Protein AF-A0A1V6RDK8-F1 (afdb_monomer_lite)

Secondary structure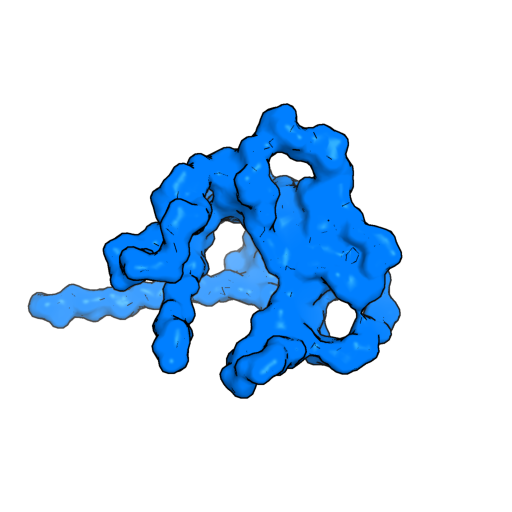 (DSSP, 8-state):
-PPP-PPEEEEETTTEEEEE--TT----TTTTT--TTT-BEEEE--SSS-EEEEE--S-GGG--STTEE-S-EEEETTEEEE-STT-EEEEEE-SSTT-EEEEEESS-SPPTT-EEE--BPPPP-------

Foldseek 3Di:
DDDDFDWDWDDDPAQWIFIAGDPPDPPDPQPNPDDSQQRTFWFFADPDLFTFTGTNNDGPVPVPPPRTGGRQWDDDPFFIHGNQAQKWWWWADDPDPPDTTITIDSHPDDDPRIDTDGGTHDDPPPPVPPD

Sequence (131 aa):
MTAMTPINFTASTGNTFVAHPSNSTSSTDDFTTLSTNTNMLCLDRGNTDSNPVGFTGTPAREQSNTTRLSNVWSTYGSYVLVTVTGANFYARQTGTDGLYSLLWSSSAEAMTDTIPLVLRTTEPATVSVLT

pLDDT: mean 70.97, std 15.39, range [37.34, 90.56]

Radius of gyration: 15.78 Å; chains: 1; bounding box: 35×52×33 Å

Structure (mmCIF, N/CA/C/O backbone):
data_AF-A0A1V6RDK8-F1
#
_entry.id   AF-A0A1V6RDK8-F1
#
loop_
_atom_site.group_PDB
_atom_site.id
_atom_site.type_symbol
_atom_site.label_atom_id
_atom_site.label_alt_id
_atom_site.label_comp_id
_atom_site.label_asym_id
_atom_site.label_entity_id
_atom_site.label_seq_id
_atom_site.pdbx_PDB_ins_code
_atom_site.Cartn_x
_atom_site.Cartn_y
_atom_site.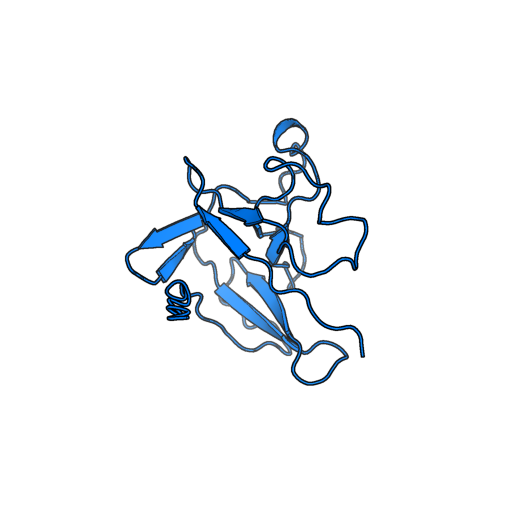Cartn_z
_atom_site.occupancy
_atom_site.B_iso_or_equiv
_atom_site.auth_seq_id
_atom_site.auth_comp_id
_atom_site.auth_asym_id
_atom_site.auth_atom_id
_atom_site.pdbx_PDB_model_num
ATOM 1 N N . MET A 1 1 ? -23.528 -11.679 -4.258 1.00 40.53 1 MET A N 1
ATOM 2 C CA . MET A 1 1 ? -22.233 -11.262 -3.686 1.00 40.53 1 MET A CA 1
ATOM 3 C C . MET A 1 1 ? -21.195 -11.387 -4.781 1.00 40.53 1 MET A C 1
ATOM 5 O O . MET A 1 1 ? -21.046 -12.478 -5.315 1.00 40.53 1 MET A O 1
ATOM 9 N N . THR A 1 2 ? -20.566 -10.284 -5.179 1.00 42.84 2 THR A N 1
ATOM 10 C CA . THR A 1 2 ? -19.491 -10.301 -6.179 1.00 42.84 2 THR A CA 1
ATOM 11 C C . THR A 1 2 ? -18.257 -10.919 -5.532 1.00 42.84 2 THR A C 1
ATOM 13 O O . THR A 1 2 ? -17.814 -10.441 -4.489 1.00 42.84 2 THR A O 1
ATOM 16 N N . ALA A 1 3 ? -17.747 -12.012 -6.097 1.00 50.44 3 ALA A N 1
ATOM 17 C CA . ALA A 1 3 ? -16.511 -12.619 -5.624 1.00 50.44 3 ALA A CA 1
ATOM 18 C C . ALA A 1 3 ? -15.360 -11.635 -5.859 1.00 50.44 3 ALA A C 1
ATOM 20 O O . ALA A 1 3 ? -15.198 -11.112 -6.962 1.00 50.44 3 ALA A O 1
ATOM 21 N N . MET A 1 4 ? -14.590 -11.345 -4.814 1.00 55.59 4 MET A N 1
ATOM 22 C CA . MET A 1 4 ? -13.418 -10.495 -4.957 1.00 55.59 4 MET A CA 1
ATOM 23 C C . MET A 1 4 ? -12.281 -11.249 -5.612 1.00 55.59 4 MET A C 1
ATOM 25 O O . MET A 1 4 ? -12.028 -12.415 -5.317 1.00 55.59 4 MET A O 1
ATOM 29 N N . THR A 1 5 ? -11.572 -10.529 -6.468 1.00 57.19 5 THR A N 1
ATOM 30 C CA . THR A 1 5 ? -10.394 -11.030 -7.154 1.00 57.19 5 THR A CA 1
ATOM 31 C C . THR A 1 5 ? -9.152 -10.615 -6.365 1.00 57.19 5 THR A C 1
ATOM 33 O O . THR A 1 5 ? -8.897 -9.414 -6.258 1.00 57.19 5 THR A O 1
ATOM 36 N N . PRO A 1 6 ? -8.372 -11.550 -5.793 1.00 62.00 6 PRO A N 1
ATOM 37 C CA . PRO A 1 6 ? -7.088 -11.201 -5.201 1.00 62.00 6 PRO A CA 1
ATOM 38 C C . PRO A 1 6 ? -6.156 -10.662 -6.291 1.00 62.00 6 PRO A C 1
ATOM 40 O O . PRO A 1 6 ? -5.975 -11.302 -7.328 1.00 62.00 6 PRO A O 1
ATOM 43 N N . ILE A 1 7 ? -5.560 -9.492 -6.058 1.00 63.84 7 ILE A N 1
ATOM 44 C CA . ILE A 1 7 ? -4.595 -8.886 -6.980 1.00 63.84 7 ILE A CA 1
ATOM 45 C C . ILE A 1 7 ? -3.187 -9.215 -6.486 1.00 63.84 7 ILE A C 1
ATOM 47 O O . ILE A 1 7 ? -2.844 -8.929 -5.339 1.00 63.84 7 ILE A O 1
ATOM 51 N N . ASN A 1 8 ? -2.378 -9.818 -7.356 1.00 71.94 8 ASN A N 1
ATOM 52 C CA . ASN A 1 8 ? -0.977 -10.114 -7.070 1.00 71.94 8 ASN A CA 1
ATOM 53 C C . ASN A 1 8 ? -0.092 -8.964 -7.551 1.00 71.94 8 ASN A C 1
ATOM 55 O O . ASN A 1 8 ? -0.402 -8.318 -8.549 1.00 71.94 8 ASN A O 1
ATOM 59 N N . PHE A 1 9 ? 1.042 -8.741 -6.889 1.00 73.44 9 PHE A N 1
ATOM 60 C CA . PHE A 1 9 ? 1.997 -7.699 -7.268 1.00 73.44 9 PHE A CA 1
ATOM 61 C C . PHE A 1 9 ? 3.403 -8.263 -7.357 1.00 73.44 9 PHE A C 1
ATOM 63 O O . PHE A 1 9 ? 3.778 -9.139 -6.579 1.00 73.44 9 PHE A O 1
ATOM 70 N N . THR A 1 10 ? 4.210 -7.705 -8.252 1.00 77.00 10 THR A N 1
ATOM 71 C CA . THR A 1 10 ? 5.661 -7.905 -8.235 1.00 77.00 10 THR A CA 1
ATOM 72 C C . THR A 1 10 ? 6.363 -6.568 -8.108 1.00 77.00 10 THR A C 1
ATOM 74 O O . THR A 1 10 ? 5.997 -5.602 -8.784 1.00 77.00 10 THR A O 1
ATOM 77 N N . ALA A 1 11 ? 7.416 -6.530 -7.295 1.00 75.12 11 ALA A N 1
ATOM 78 C CA . ALA A 1 11 ? 8.367 -5.434 -7.348 1.00 75.12 11 ALA A CA 1
ATOM 79 C C . ALA A 1 11 ? 9.006 -5.404 -8.747 1.00 75.12 11 ALA A C 1
ATOM 81 O O . ALA A 1 11 ? 9.515 -6.417 -9.229 1.00 75.12 11 ALA A O 1
ATOM 82 N N . SER A 1 12 ? 8.938 -4.256 -9.408 1.00 71.38 12 SER A N 1
ATOM 83 C CA . SER A 1 12 ? 9.651 -3.987 -10.652 1.00 71.38 12 SER A CA 1
ATOM 84 C C . SER A 1 12 ? 10.998 -3.334 -10.338 1.00 71.38 12 SER A C 1
ATOM 86 O O . SER A 1 12 ? 11.233 -2.824 -9.238 1.00 71.38 12 SER A O 1
ATOM 88 N N . THR A 1 13 ? 11.907 -3.331 -11.309 1.00 66.25 13 THR A N 1
ATOM 89 C CA . THR A 1 13 ? 13.165 -2.593 -11.205 1.00 66.25 13 THR A CA 1
ATOM 90 C C . THR A 1 13 ? 12.868 -1.097 -11.047 1.00 66.25 13 THR A C 1
ATOM 92 O O . THR A 1 13 ? 12.344 -0.475 -11.968 1.00 66.25 13 THR A O 1
ATOM 95 N N . GLY A 1 14 ? 13.209 -0.519 -9.890 1.00 65.94 14 GLY A N 1
ATOM 96 C CA . GLY A 1 14 ? 13.095 0.924 -9.634 1.00 65.94 14 GLY A CA 1
ATOM 97 C C . GLY A 1 14 ? 11.885 1.350 -8.796 1.00 65.94 14 GLY A C 1
ATOM 98 O O . GLY A 1 14 ? 11.065 2.134 -9.263 1.00 65.94 14 GLY A O 1
ATOM 99 N N . ASN A 1 15 ? 11.805 0.884 -7.545 1.00 80.69 15 ASN A N 1
ATOM 100 C CA . ASN A 1 15 ? 10.888 1.369 -6.496 1.00 80.69 15 ASN A CA 1
ATOM 101 C C . ASN A 1 15 ? 9.389 1.393 -6.862 1.00 80.69 15 ASN A C 1
ATOM 103 O O . ASN A 1 15 ? 8.611 2.194 -6.337 1.00 80.69 15 ASN A O 1
ATOM 107 N N . THR A 1 16 ? 8.980 0.516 -7.775 1.00 82.25 16 THR A N 1
ATOM 108 C CA . THR A 1 16 ? 7.614 0.417 -8.298 1.00 82.25 16 THR A CA 1
ATOM 109 C C . THR A 1 16 ? 7.082 -0.996 -8.084 1.00 82.25 16 THR A C 1
ATOM 111 O O . THR A 1 16 ? 7.832 -1.970 -8.138 1.00 82.25 16 THR A O 1
ATOM 114 N N . PHE A 1 17 ? 5.778 -1.118 -7.838 1.00 83.06 17 PHE A N 1
ATOM 115 C CA . PHE A 1 17 ? 5.088 -2.405 -7.717 1.00 83.06 17 PHE A CA 1
ATOM 116 C C . PHE A 1 17 ? 4.047 -2.492 -8.817 1.00 83.06 17 PHE A C 1
ATOM 118 O O . PHE A 1 17 ? 3.174 -1.630 -8.901 1.00 83.06 17 PHE A O 1
ATOM 125 N N . VAL A 1 18 ? 4.156 -3.512 -9.663 1.00 81.38 18 VAL A N 1
ATOM 126 C CA . VAL A 1 18 ? 3.250 -3.732 -10.792 1.00 81.38 18 VAL A CA 1
ATOM 127 C C . VAL A 1 18 ? 2.241 -4.794 -10.404 1.00 81.38 18 VAL A C 1
ATOM 129 O O . VAL A 1 18 ? 2.611 -5.864 -9.916 1.00 81.38 18 VAL A O 1
ATOM 132 N N . ALA A 1 19 ? 0.973 -4.472 -10.607 1.00 77.75 19 ALA A N 1
ATOM 133 C CA . ALA A 1 19 ? -0.141 -5.365 -10.381 1.00 77.75 19 ALA A CA 1
ATOM 134 C C . ALA A 1 19 ? -0.317 -6.335 -11.550 1.00 77.75 19 ALA A C 1
ATOM 136 O O . ALA A 1 19 ? -0.263 -5.928 -12.711 1.00 77.75 19 ALA A O 1
ATOM 137 N N . HIS A 1 20 ? -0.572 -7.600 -11.232 1.00 71.50 20 HIS A N 1
ATOM 138 C CA . HIS A 1 20 ? -0.864 -8.646 -12.200 1.00 71.50 20 HIS A CA 1
ATOM 139 C C . HIS A 1 20 ? -2.304 -9.112 -12.026 1.00 71.50 20 HIS A C 1
ATOM 141 O O . HIS A 1 20 ? -2.700 -9.450 -10.902 1.00 71.50 20 HIS A O 1
ATOM 147 N N . PRO A 1 21 ? -3.090 -9.170 -13.112 1.00 60.75 21 PRO A N 1
ATOM 148 C CA . PRO A 1 21 ? -4.379 -9.834 -13.065 1.00 60.75 21 PRO A CA 1
ATOM 149 C C . PRO A 1 21 ? -4.177 -11.299 -12.672 1.00 60.75 21 PRO A C 1
ATOM 151 O O . PRO A 1 21 ? -3.273 -11.981 -13.155 1.00 60.75 21 PRO A O 1
ATOM 154 N N . SER A 1 22 ? -5.006 -11.793 -11.762 1.00 56.84 22 SER A N 1
ATOM 155 C CA . SER A 1 22 ? -5.066 -13.215 -11.446 1.00 56.84 22 SER A CA 1
ATOM 156 C C . SER A 1 22 ? -5.780 -13.941 -12.589 1.00 56.84 22 SER A C 1
ATOM 158 O O . SER A 1 22 ? -6.873 -13.558 -13.002 1.00 56.84 22 SER A O 1
ATOM 160 N N . ASN A 1 23 ? -5.160 -15.008 -13.106 1.00 52.06 23 ASN A N 1
ATOM 161 C CA . ASN A 1 23 ? -5.653 -15.787 -14.255 1.00 52.06 23 ASN A CA 1
ATOM 162 C C . ASN A 1 23 ? -7.042 -16.436 -14.043 1.00 52.06 23 ASN A C 1
ATOM 164 O O . ASN A 1 23 ? -7.574 -17.048 -14.964 1.00 52.06 23 ASN A O 1
ATOM 168 N N . SER A 1 24 ? -7.612 -16.355 -12.839 1.00 48.28 24 SER A N 1
ATOM 169 C CA . SER A 1 24 ? -8.770 -17.136 -12.394 1.00 48.28 24 SER A CA 1
ATOM 170 C C . SER A 1 24 ? -10.095 -16.369 -12.315 1.00 48.28 24 SER A C 1
ATOM 172 O O . SER A 1 24 ? -11.098 -16.960 -11.921 1.00 48.28 24 SER A O 1
ATOM 174 N N . THR A 1 25 ? -10.154 -15.092 -12.691 1.00 44.94 25 THR A N 1
ATOM 175 C CA . THR A 1 25 ? -11.372 -14.282 -12.499 1.00 44.94 25 THR A CA 1
ATOM 176 C C . THR A 1 25 ? -11.644 -13.358 -13.677 1.00 44.94 25 THR A C 1
ATOM 178 O O . THR A 1 25 ? -11.150 -12.236 -13.772 1.00 44.94 25 THR A O 1
ATOM 181 N N . SER A 1 26 ? -12.501 -13.845 -14.569 1.00 44.31 26 SER A N 1
ATOM 182 C CA . SER A 1 26 ? -13.209 -13.069 -15.584 1.00 44.31 26 SER A CA 1
ATOM 183 C C . SER A 1 26 ? -14.302 -12.213 -14.929 1.00 44.31 26 SER A C 1
ATOM 185 O O . SER A 1 26 ? -15.475 -12.552 -15.027 1.00 44.31 26 SER A O 1
ATOM 187 N N . SER A 1 27 ? -13.961 -11.142 -14.209 1.00 47.66 27 SER A N 1
ATOM 188 C CA . SER A 1 27 ? -14.968 -10.140 -13.812 1.00 47.66 27 SER A CA 1
ATOM 189 C C . SER A 1 27 ? -14.350 -8.834 -13.309 1.00 47.66 27 SER A C 1
ATOM 191 O O . SER A 1 27 ? -14.338 -8.575 -12.109 1.00 47.66 27 SER A O 1
ATOM 193 N N . THR A 1 28 ? -13.839 -8.045 -14.250 1.00 41.91 28 THR A N 1
ATOM 194 C CA . THR A 1 28 ? -14.119 -6.611 -14.471 1.00 41.91 28 THR A CA 1
ATOM 195 C C . THR A 1 28 ? -13.267 -6.218 -15.675 1.00 41.91 28 THR A C 1
ATOM 197 O O . THR A 1 28 ? -12.042 -6.320 -15.621 1.00 41.91 28 THR A O 1
ATOM 200 N N . ASP A 1 29 ? -13.909 -5.821 -16.774 1.00 42.56 29 ASP A N 1
ATOM 201 C CA . ASP A 1 29 ? -13.296 -5.592 -18.097 1.00 42.56 29 ASP A CA 1
ATOM 202 C C . ASP A 1 29 ? -12.187 -4.512 -18.140 1.00 42.56 29 ASP A C 1
ATOM 204 O O . ASP A 1 29 ? -11.573 -4.292 -19.183 1.00 42.56 29 ASP A O 1
ATOM 208 N N . ASP A 1 30 ? -11.852 -3.900 -17.002 1.00 49.75 30 ASP A N 1
ATOM 209 C CA . ASP A 1 30 ? -10.895 -2.800 -16.913 1.00 49.75 30 ASP A CA 1
ATOM 210 C C . ASP A 1 30 ? -9.513 -3.195 -16.368 1.00 49.75 30 ASP A C 1
ATOM 212 O O . ASP A 1 30 ? -8.552 -2.490 -16.642 1.00 49.75 30 ASP A O 1
ATOM 216 N N . PHE A 1 31 ? -9.355 -4.283 -15.596 1.00 50.62 31 PHE A N 1
ATOM 217 C CA . PHE A 1 31 ? -8.071 -4.566 -14.916 1.00 50.62 31 PHE A CA 1
ATOM 218 C C . PHE A 1 31 ? -7.174 -5.575 -15.649 1.00 50.62 31 PHE A C 1
ATOM 220 O O . PHE A 1 31 ? -5.948 -5.466 -15.627 1.00 50.62 31 PHE A O 1
ATOM 227 N N . THR A 1 32 ? -7.774 -6.548 -16.336 1.00 49.81 32 THR A N 1
ATOM 228 C CA . THR A 1 32 ? -7.061 -7.607 -17.076 1.00 49.81 32 THR A CA 1
ATOM 229 C C . THR A 1 32 ? -6.378 -7.107 -18.352 1.00 49.81 32 THR A C 1
ATOM 231 O O . THR A 1 32 ? -5.536 -7.809 -18.909 1.00 49.81 32 THR A O 1
ATOM 234 N N . THR A 1 33 ? -6.716 -5.898 -18.806 1.00 54.22 33 THR A N 1
ATOM 235 C CA . THR A 1 33 ? -6.244 -5.281 -20.056 1.00 54.22 33 THR A CA 1
ATOM 236 C C . THR A 1 33 ? -5.237 -4.152 -19.836 1.00 54.22 33 THR A C 1
ATOM 238 O O . THR A 1 33 ? -4.642 -3.658 -20.797 1.00 54.22 33 THR A O 1
ATOM 241 N N . LEU A 1 34 ? -5.021 -3.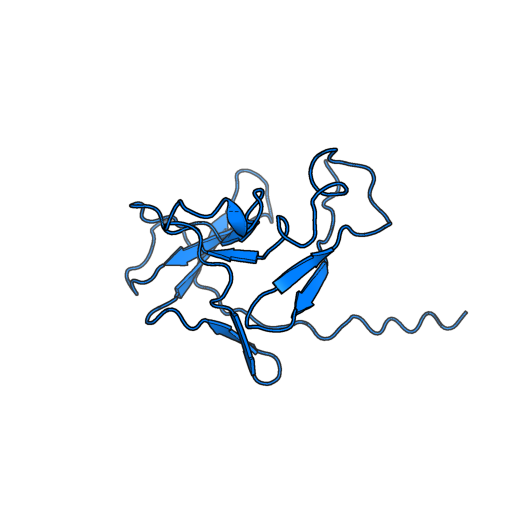735 -18.585 1.00 57.81 34 LEU A N 1
ATOM 242 C CA . LEU A 1 34 ? -4.126 -2.630 -18.278 1.00 57.81 34 LEU A CA 1
ATOM 243 C C . LEU A 1 34 ? -2.659 -3.035 -18.493 1.00 57.81 34 LEU A C 1
ATOM 245 O O . LEU A 1 34 ? -2.198 -4.113 -18.114 1.00 57.81 34 LEU A O 1
ATOM 249 N N . SER A 1 35 ? -1.904 -2.126 -19.100 1.00 62.72 35 SER A N 1
ATOM 250 C CA . SER A 1 35 ? -0.463 -2.262 -19.286 1.00 62.72 35 SER A CA 1
ATOM 251 C C . SER A 1 35 ? 0.263 -2.287 -17.936 1.00 62.72 35 SER A C 1
ATOM 253 O O . SER A 1 35 ? -0.133 -1.624 -16.979 1.00 62.72 35 SER A O 1
ATOM 255 N N . THR A 1 36 ? 1.422 -2.946 -17.872 1.00 65.50 36 THR A N 1
ATOM 256 C CA . THR A 1 36 ? 2.349 -2.868 -16.725 1.00 65.50 36 THR A CA 1
ATOM 257 C C . THR A 1 36 ? 2.692 -1.429 -16.326 1.00 65.50 36 THR A C 1
ATOM 259 O O . THR A 1 36 ? 2.992 -1.149 -15.170 1.00 65.50 36 THR A O 1
ATOM 262 N N . ASN A 1 37 ? 2.597 -0.498 -17.276 1.00 66.81 37 ASN A N 1
ATOM 263 C CA . ASN A 1 37 ? 2.938 0.913 -17.113 1.00 66.81 37 ASN A CA 1
ATOM 264 C C . ASN A 1 37 ? 1.761 1.746 -16.567 1.00 66.81 37 ASN A C 1
ATOM 266 O O . ASN A 1 37 ? 1.957 2.900 -16.190 1.00 66.81 37 ASN A O 1
ATOM 270 N N . THR A 1 38 ? 0.547 1.184 -16.582 1.00 69.62 38 THR A N 1
ATOM 271 C CA . THR A 1 38 ? -0.713 1.757 -16.073 1.00 69.62 38 THR A CA 1
ATOM 272 C C . THR A 1 38 ? -1.209 1.023 -14.816 1.00 69.62 38 THR A C 1
ATOM 274 O O . THR A 1 38 ? -2.175 1.452 -14.194 1.00 69.62 38 THR A O 1
ATOM 277 N N . ASN A 1 39 ? -0.545 -0.074 -14.435 1.00 76.88 39 ASN A N 1
ATOM 278 C CA . ASN A 1 39 ? -0.885 -0.961 -13.316 1.00 76.88 39 ASN A CA 1
ATOM 279 C C . ASN A 1 39 ? 0.047 -0.820 -12.114 1.00 76.88 39 ASN A C 1
ATOM 281 O O . ASN A 1 39 ? 0.269 -1.773 -11.366 1.00 76.88 39 ASN A O 1
ATOM 285 N N . MET A 1 40 ? 0.639 0.354 -11.924 1.00 82.69 40 MET A N 1
ATOM 286 C CA . MET A 1 40 ? 1.550 0.559 -10.805 1.00 82.69 40 MET A CA 1
ATOM 287 C C . MET A 1 40 ? 0.772 0.923 -9.543 1.00 82.69 40 MET A C 1
ATOM 289 O O . MET A 1 40 ? -0.102 1.790 -9.586 1.00 82.69 40 MET A O 1
ATOM 293 N N . LEU A 1 41 ? 1.117 0.298 -8.417 1.00 85.38 41 LEU A N 1
ATOM 294 C CA . LEU A 1 41 ? 0.638 0.702 -7.098 1.00 85.38 41 LEU A CA 1
ATOM 295 C C . LEU A 1 41 ? 1.051 2.154 -6.836 1.00 85.38 41 LEU A C 1
ATOM 297 O O . LEU A 1 41 ? 2.223 2.513 -6.984 1.00 85.38 41 LEU A O 1
ATOM 301 N N . CYS A 1 42 ? 0.108 2.993 -6.428 1.00 86.19 42 CYS A N 1
ATOM 302 C CA . CYS A 1 42 ? 0.353 4.402 -6.174 1.00 86.19 42 CYS A CA 1
ATOM 303 C C . CYS A 1 42 ? -0.353 4.915 -4.923 1.00 86.19 42 CYS A C 1
ATOM 305 O O . CYS A 1 42 ? -1.437 4.467 -4.545 1.00 86.19 42 CYS A O 1
ATOM 307 N N . LEU A 1 43 ? 0.273 5.919 -4.325 1.00 87.38 43 LEU A N 1
ATOM 308 C CA . LEU A 1 43 ? -0.309 6.790 -3.322 1.00 87.38 43 LEU A CA 1
ATOM 309 C C . LEU A 1 43 ? -0.937 7.988 -4.038 1.00 87.38 43 LEU A C 1
ATOM 311 O O . LEU A 1 43 ? -0.208 8.762 -4.659 1.00 87.38 43 LEU A O 1
ATOM 315 N N . ASP A 1 44 ? -2.260 8.147 -3.990 1.00 83.56 44 ASP A N 1
ATOM 316 C CA . ASP A 1 44 ? -2.897 9.355 -4.528 1.00 83.56 44 ASP A CA 1
ATOM 317 C C . ASP A 1 44 ? -2.806 10.466 -3.481 1.00 83.56 44 ASP A C 1
ATOM 319 O O . ASP A 1 44 ? -3.159 10.252 -2.330 1.00 83.56 44 ASP A O 1
ATOM 323 N N . ARG A 1 45 ? -2.283 11.630 -3.842 1.00 71.69 45 ARG A N 1
ATOM 324 C CA . ARG A 1 45 ? -2.046 12.783 -2.974 1.00 71.69 45 ARG A CA 1
ATOM 325 C C . ARG A 1 45 ? -2.994 13.896 -3.400 1.00 71.69 45 ARG A C 1
ATOM 327 O O . ARG A 1 45 ? -2.635 14.756 -4.202 1.00 71.69 45 ARG A O 1
ATOM 334 N N . GLY A 1 46 ? -4.213 13.852 -2.881 1.00 65.31 46 GLY A N 1
ATOM 335 C CA . GLY A 1 46 ? -5.190 14.926 -3.003 1.00 65.31 46 GLY A CA 1
ATOM 336 C C . GLY A 1 46 ? -5.070 15.952 -1.872 1.00 65.31 46 GLY A C 1
ATOM 337 O O . GLY A 1 46 ? -4.292 15.797 -0.932 1.00 65.31 46 GLY A O 1
ATOM 338 N N . ASN A 1 47 ? -5.899 16.995 -1.937 1.00 57.75 47 ASN A N 1
ATOM 339 C CA . ASN A 1 47 ? -6.049 18.000 -0.873 1.00 57.75 47 ASN A CA 1
ATOM 340 C C . ASN A 1 47 ? -7.047 17.556 0.218 1.00 57.75 47 ASN A C 1
ATOM 342 O O . ASN A 1 47 ? -7.732 18.390 0.802 1.00 57.75 47 ASN A O 1
ATOM 346 N N . THR A 1 48 ? -7.205 16.251 0.437 1.00 60.25 48 THR A N 1
ATOM 347 C CA . THR A 1 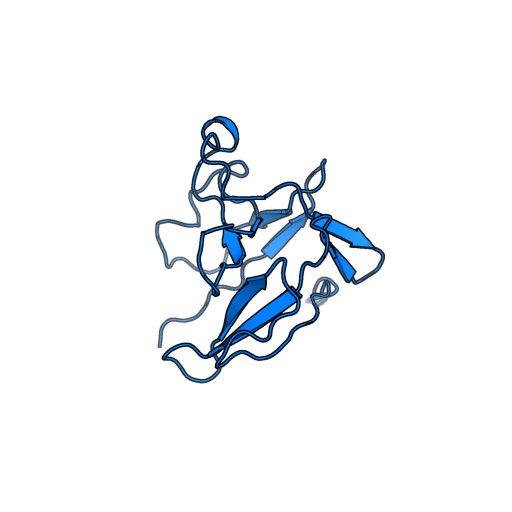48 ? -8.250 15.692 1.306 1.00 60.25 48 THR A CA 1
ATOM 348 C C . THR A 1 48 ? -7.660 14.787 2.374 1.00 60.25 48 THR A C 1
ATOM 350 O O . THR A 1 48 ? -6.701 14.065 2.105 1.00 60.25 48 THR A O 1
ATOM 353 N N . ASP A 1 49 ? -8.320 14.719 3.529 1.00 63.81 49 ASP A N 1
ATOM 354 C CA . ASP A 1 49 ? -7.970 13.856 4.670 1.00 63.81 49 ASP A CA 1
ATOM 355 C C . ASP A 1 49 ? -8.216 12.358 4.416 1.00 63.81 49 ASP A C 1
ATOM 357 O O . ASP A 1 49 ? -8.325 11.566 5.342 1.00 63.81 49 ASP A O 1
ATOM 361 N N . SER A 1 50 ? -8.367 11.934 3.164 1.00 67.50 50 SER A N 1
ATOM 362 C CA . SER A 1 50 ? -8.585 10.539 2.787 1.00 67.50 50 SER A CA 1
ATOM 363 C C . SER A 1 50 ? -7.914 10.271 1.451 1.00 67.50 50 SER A C 1
ATOM 365 O O . SER A 1 50 ? -8.569 10.164 0.416 1.00 67.50 50 SER A O 1
ATOM 367 N N . ASN A 1 51 ? -6.588 10.226 1.470 1.00 84.38 51 ASN A N 1
ATOM 368 C CA . ASN A 1 51 ? -5.780 9.963 0.291 1.00 84.38 51 ASN A CA 1
ATOM 369 C C . ASN A 1 51 ? -5.758 8.447 0.025 1.00 84.38 51 ASN A C 1
ATOM 371 O O . ASN A 1 51 ? -5.250 7.697 0.861 1.00 84.38 51 ASN A O 1
ATOM 375 N N . PRO A 1 52 ? -6.344 7.951 -1.077 1.00 84.19 52 PRO A N 1
ATOM 376 C CA . PRO A 1 52 ? -6.428 6.518 -1.325 1.00 84.19 52 PRO A CA 1
ATOM 377 C C . PRO A 1 52 ? -5.084 5.920 -1.750 1.00 84.19 52 PRO A C 1
ATOM 379 O O . PRO A 1 52 ? -4.257 6.566 -2.400 1.00 84.19 52 PRO A O 1
ATOM 382 N N . VAL A 1 53 ? -4.898 4.642 -1.425 1.00 85.00 53 VAL A N 1
ATOM 383 C CA . VAL A 1 53 ? -3.898 3.780 -2.064 1.00 85.00 53 VAL A CA 1
ATOM 384 C C . VAL A 1 53 ? -4.590 3.024 -3.198 1.00 85.00 53 VAL A C 1
ATOM 386 O O . VAL A 1 53 ? -5.636 2.414 -2.983 1.00 85.00 53 VAL A O 1
ATOM 389 N N . GLY A 1 54 ? -4.037 3.070 -4.409 1.00 82.06 54 GLY A N 1
ATOM 390 C CA . GLY A 1 54 ? -4.684 2.511 -5.601 1.00 82.06 54 GLY A CA 1
ATOM 391 C C . GLY A 1 54 ? -3.716 2.229 -6.746 1.00 82.06 54 GLY A C 1
ATOM 392 O O . GLY A 1 54 ? -2.523 2.050 -6.518 1.00 82.06 54 GLY A O 1
ATOM 393 N N . PHE A 1 55 ? -4.228 2.196 -7.980 1.00 79.50 55 PHE A N 1
ATOM 394 C CA . PHE A 1 55 ? -3.429 1.991 -9.196 1.00 79.50 55 PHE A CA 1
ATOM 395 C C . PHE A 1 55 ? -3.417 3.232 -10.075 1.00 79.50 55 PHE A C 1
ATOM 397 O O . PHE A 1 55 ? -4.383 4.000 -10.090 1.00 79.50 55 PHE A O 1
ATOM 404 N N . THR A 1 56 ? -2.332 3.426 -10.830 1.00 76.00 56 THR A N 1
ATOM 405 C CA . THR A 1 56 ? -2.188 4.617 -11.672 1.00 76.00 56 THR A CA 1
ATOM 406 C C . THR A 1 56 ? -3.287 4.720 -12.721 1.00 76.00 56 THR A C 1
ATOM 408 O O . THR A 1 56 ? -3.729 5.835 -12.981 1.00 76.00 56 THR A O 1
ATOM 411 N N . GLY A 1 57 ? -3.755 3.608 -13.298 1.00 67.62 57 GLY A N 1
ATOM 412 C CA . GLY A 1 57 ? -4.826 3.553 -14.306 1.00 67.62 57 GLY A CA 1
ATOM 413 C C . GLY A 1 57 ? -4.479 4.227 -15.643 1.00 67.62 57 GLY A C 1
ATOM 414 O O . GLY A 1 57 ? -5.109 3.948 -16.655 1.00 67.62 57 GLY A O 1
ATOM 415 N N . THR A 1 58 ? -3.451 5.079 -15.666 1.00 62.28 58 THR A N 1
ATOM 416 C CA . THR A 1 58 ? -2.904 5.787 -16.824 1.00 62.28 58 THR A CA 1
ATOM 417 C C . THR A 1 58 ? -1.394 5.545 -16.941 1.00 62.28 58 THR A C 1
ATOM 419 O O . THR A 1 58 ? -0.737 5.224 -15.940 1.00 62.28 58 THR A O 1
ATOM 422 N N . PRO A 1 59 ? -0.820 5.638 -18.157 1.00 58.06 59 PRO A N 1
ATOM 423 C CA . PRO A 1 59 ? 0.584 5.319 -18.378 1.00 58.06 59 PRO A CA 1
ATOM 424 C C . PRO A 1 59 ? 1.503 6.295 -17.647 1.00 58.06 59 PRO A C 1
ATOM 426 O O . PRO A 1 59 ? 1.256 7.498 -17.641 1.00 58.06 59 PRO A O 1
ATOM 429 N N . ALA A 1 60 ? 2.632 5.797 -17.136 1.00 57.78 60 ALA A N 1
ATOM 430 C CA . ALA A 1 60 ? 3.668 6.604 -16.476 1.00 57.78 60 ALA A CA 1
ATOM 431 C C . ALA A 1 60 ? 4.097 7.863 -17.266 1.00 57.78 60 ALA A C 1
ATOM 433 O O . ALA A 1 60 ? 4.471 8.878 -16.686 1.00 57.78 60 ALA A O 1
ATOM 434 N N . ARG A 1 61 ? 4.029 7.820 -18.604 1.00 52.16 61 ARG A N 1
ATOM 435 C CA . ARG A 1 61 ? 4.397 8.940 -19.489 1.00 52.16 61 ARG A CA 1
ATOM 436 C C . ARG A 1 61 ? 3.365 10.077 -19.508 1.00 52.16 61 ARG A C 1
ATOM 438 O O . ARG A 1 61 ? 3.713 11.195 -19.865 1.00 52.16 61 ARG A O 1
ATOM 445 N N . GLU A 1 62 ? 2.127 9.792 -19.117 1.00 50.72 62 GLU A N 1
ATOM 446 C CA . GLU A 1 62 ? 1.006 10.741 -19.033 1.00 50.72 62 GLU A CA 1
ATOM 447 C C . GLU A 1 62 ? 0.762 11.217 -17.591 1.00 50.72 62 GLU A C 1
ATOM 449 O O . GLU A 1 62 ? -0.155 11.987 -17.312 1.00 50.72 62 GLU A O 1
ATOM 454 N N . GLN A 1 63 ? 1.624 10.799 -16.661 1.00 53.47 63 GLN A N 1
ATOM 455 C CA . GLN A 1 63 ? 1.575 11.094 -15.230 1.00 53.47 63 GLN A CA 1
ATOM 456 C C . GLN A 1 63 ? 2.056 12.526 -14.912 1.00 53.47 63 GLN A C 1
ATOM 458 O O . GLN A 1 63 ? 2.707 12.777 -13.903 1.00 53.47 63 GLN A O 1
ATOM 463 N N . SER A 1 64 ? 1.734 13.493 -15.777 1.00 48.09 64 SER A N 1
ATOM 464 C CA . SER A 1 64 ? 1.975 14.923 -15.538 1.00 48.09 64 SER A CA 1
ATOM 465 C C . SER A 1 64 ? 1.069 15.506 -14.442 1.00 48.09 64 SER A C 1
ATOM 467 O O . SER A 1 64 ? 1.273 16.647 -14.037 1.00 48.09 64 SER A O 1
ATOM 469 N N . ASN A 1 65 ? 0.110 14.728 -13.920 1.00 51.59 65 ASN A N 1
ATOM 470 C CA . ASN A 1 65 ? -0.606 15.047 -12.686 1.00 51.59 65 ASN A CA 1
ATOM 471 C C . ASN A 1 65 ? 0.189 14.547 -11.472 1.00 51.59 65 ASN A C 1
ATOM 473 O O . ASN A 1 65 ? 0.238 13.356 -11.172 1.00 51.59 65 ASN A O 1
ATOM 477 N N . THR A 1 66 ? 0.792 15.497 -10.761 1.00 58.47 66 THR A N 1
ATOM 478 C CA . THR A 1 66 ? 1.714 15.339 -9.621 1.00 58.47 66 THR A CA 1
ATOM 479 C C . THR A 1 66 ? 1.105 14.712 -8.362 1.00 58.47 66 THR A C 1
ATOM 481 O O . THR A 1 66 ? 1.790 14.594 -7.345 1.00 58.47 66 THR A O 1
ATOM 484 N N . THR A 1 67 ? -0.167 14.312 -8.398 1.00 72.25 67 THR A N 1
ATOM 485 C CA . THR A 1 67 ? -0.870 13.770 -7.232 1.00 72.25 67 THR A CA 1
ATOM 486 C C . THR A 1 67 ? -0.577 12.288 -7.017 1.00 72.25 67 THR A C 1
ATOM 488 O O . THR A 1 67 ? -0.563 11.848 -5.878 1.00 72.25 67 THR A O 1
ATOM 491 N N . ARG A 1 68 ? -0.269 11.495 -8.051 1.00 80.12 68 ARG A N 1
ATOM 492 C CA . ARG A 1 68 ? -0.068 10.039 -7.897 1.00 80.12 68 ARG A CA 1
ATOM 493 C C . ARG A 1 68 ? 1.402 9.653 -7.787 1.00 80.12 68 ARG A C 1
ATOM 495 O O . ARG A 1 68 ? 2.141 9.742 -8.763 1.00 80.12 68 ARG A O 1
ATOM 502 N N . LEU A 1 69 ? 1.805 9.145 -6.624 1.00 84.75 69 LEU A N 1
ATOM 503 C CA . LEU A 1 69 ? 3.175 8.721 -6.326 1.00 84.75 69 LEU A CA 1
ATOM 504 C C . LEU A 1 69 ? 3.300 7.193 -6.440 1.00 84.75 69 LEU A C 1
ATOM 506 O O . LEU A 1 69 ? 2.842 6.465 -5.560 1.00 84.75 69 LEU A O 1
ATOM 510 N N . SER A 1 70 ? 3.907 6.695 -7.520 1.00 84.69 70 SER A N 1
ATOM 511 C CA . SER A 1 70 ? 4.057 5.250 -7.790 1.00 84.69 70 SER A CA 1
ATOM 512 C C . SER A 1 70 ? 5.479 4.706 -7.623 1.00 84.69 70 SER A C 1
ATOM 514 O O . SER A 1 70 ? 5.662 3.496 -7.559 1.00 84.69 70 SER A O 1
ATOM 516 N N . ASN A 1 71 ? 6.489 5.573 -7.529 1.00 84.94 71 ASN A N 1
ATOM 517 C CA . ASN A 1 71 ? 7.911 5.225 -7.393 1.00 84.94 71 ASN A CA 1
ATOM 518 C C . ASN A 1 71 ? 8.441 5.403 -5.955 1.00 84.94 71 ASN A C 1
ATOM 520 O O . ASN A 1 71 ? 9.620 5.691 -5.740 1.00 84.94 71 ASN A O 1
ATOM 524 N N . VAL A 1 72 ? 7.552 5.290 -4.969 1.00 86.00 72 VAL A N 1
ATOM 525 C CA . VAL A 1 72 ? 7.831 5.575 -3.552 1.00 86.00 72 VAL A CA 1
ATOM 526 C C . VAL A 1 72 ? 7.963 4.322 -2.698 1.00 86.00 72 VAL A C 1
ATOM 528 O O . VAL A 1 72 ? 8.049 4.415 -1.477 1.00 86.00 72 VAL A O 1
ATOM 531 N N . TRP A 1 73 ? 7.969 3.148 -3.318 1.00 87.38 73 TRP A N 1
ATOM 532 C CA . TRP A 1 73 ? 7.895 1.873 -2.620 1.00 87.38 73 TRP A CA 1
ATOM 533 C C . TRP A 1 73 ? 9.251 1.180 -2.598 1.00 87.38 73 TRP A C 1
ATOM 535 O O . TRP A 1 73 ? 10.013 1.229 -3.559 1.00 87.38 73 TRP A O 1
ATOM 545 N N . SER A 1 74 ? 9.546 0.480 -1.515 1.00 84.88 74 SER A N 1
ATOM 546 C CA . SER A 1 74 ? 10.699 -0.405 -1.399 1.00 84.88 74 SER A CA 1
ATOM 547 C C . SER A 1 74 ? 10.365 -1.556 -0.453 1.00 84.88 74 SER A C 1
ATOM 549 O O . SER A 1 74 ? 9.323 -1.556 0.202 1.00 84.88 74 SER A O 1
ATOM 551 N N . THR A 1 75 ? 11.234 -2.553 -0.376 1.00 83.25 75 THR A N 1
ATOM 552 C CA . THR A 1 75 ? 11.096 -3.693 0.537 1.00 83.25 75 THR A CA 1
ATOM 553 C C . THR A 1 75 ? 12.320 -3.810 1.418 1.00 83.25 75 THR A C 1
ATOM 555 O O . THR A 1 75 ? 13.447 -3.711 0.935 1.00 83.25 75 THR A O 1
ATOM 558 N N . TYR A 1 76 ? 12.099 -4.084 2.699 1.00 81.62 76 TYR A N 1
ATOM 559 C CA . TYR A 1 76 ? 13.154 -4.438 3.639 1.00 81.62 76 TYR A CA 1
ATOM 560 C C . TYR A 1 76 ? 12.731 -5.660 4.450 1.00 81.62 76 TYR A C 1
ATOM 562 O O . TYR A 1 76 ? 11.824 -5.589 5.282 1.00 81.62 76 TYR A O 1
ATOM 570 N N . GLY A 1 77 ? 13.365 -6.802 4.171 1.00 81.50 77 GLY A N 1
ATOM 571 C CA . GLY A 1 77 ? 12.900 -8.092 4.675 1.00 81.50 77 GLY A CA 1
ATOM 572 C C . GLY A 1 77 ? 11.443 -8.328 4.272 1.00 81.50 77 GLY A C 1
ATOM 573 O O . GLY A 1 77 ? 11.108 -8.237 3.093 1.00 81.50 77 GLY A O 1
ATOM 574 N N . SER A 1 78 ? 10.578 -8.570 5.259 1.00 78.06 78 SER A N 1
ATOM 575 C CA . SER A 1 78 ? 9.138 -8.786 5.054 1.00 78.06 78 SER A CA 1
ATOM 576 C C . SER A 1 78 ? 8.280 -7.512 5.134 1.00 78.06 78 SER A C 1
ATOM 578 O O . SER A 1 78 ? 7.056 -7.594 5.262 1.00 78.06 78 SER A O 1
ATOM 580 N N . TYR A 1 79 ? 8.889 -6.327 5.130 1.00 78.88 79 TYR A N 1
ATOM 581 C CA . TYR A 1 79 ? 8.178 -5.055 5.268 1.00 78.88 79 TYR A CA 1
ATOM 582 C C . TYR A 1 79 ? 8.197 -4.257 3.971 1.00 78.88 79 TYR A C 1
ATOM 584 O O . TYR A 1 79 ? 9.193 -4.248 3.243 1.00 78.88 79 TYR A O 1
ATOM 592 N N . VAL A 1 80 ? 7.098 -3.543 3.721 1.00 82.31 80 VAL A N 1
ATOM 593 C CA . VAL A 1 80 ? 7.021 -2.538 2.659 1.00 82.31 80 VAL A CA 1
ATOM 594 C C . VAL A 1 80 ? 7.464 -1.205 3.252 1.00 82.31 80 VAL A C 1
ATOM 596 O O . VAL A 1 80 ? 6.862 -0.708 4.201 1.00 82.31 80 VAL A O 1
ATOM 599 N N . LEU A 1 81 ? 8.530 -0.637 2.699 1.00 85.75 81 LEU A N 1
ATOM 600 C CA . LEU A 1 81 ? 9.006 0.699 3.023 1.00 85.75 81 LEU A CA 1
ATOM 601 C C . LEU A 1 81 ? 8.429 1.709 2.038 1.00 85.75 81 LEU A C 1
ATOM 603 O O . LEU A 1 81 ? 8.345 1.449 0.838 1.00 85.75 81 LEU A O 1
ATOM 607 N N . VAL A 1 82 ? 8.087 2.886 2.552 1.00 87.00 82 VAL A N 1
ATOM 608 C CA . VAL A 1 82 ? 7.606 4.012 1.754 1.00 87.00 82 VAL A CA 1
ATOM 609 C C . VAL A 1 82 ? 8.551 5.186 1.946 1.00 87.00 82 VAL A C 1
ATOM 611 O O . VAL A 1 82 ? 8.869 5.550 3.074 1.00 87.00 82 VAL A O 1
ATOM 614 N N . THR A 1 83 ? 9.030 5.770 0.850 1.00 86.88 83 THR A N 1
ATOM 615 C CA . THR A 1 83 ? 10.013 6.867 0.879 1.00 86.88 83 THR A CA 1
ATOM 616 C C . THR A 1 83 ? 9.386 8.233 1.152 1.00 86.88 83 THR A C 1
ATOM 618 O O . THR A 1 83 ? 10.100 9.222 1.310 1.00 86.88 83 THR A O 1
ATOM 621 N N . VAL A 1 84 ? 8.055 8.303 1.233 1.00 85.56 84 VAL A N 1
ATOM 622 C CA . VAL A 1 84 ? 7.335 9.509 1.640 1.00 85.56 84 VAL A CA 1
ATOM 623 C C . VAL A 1 84 ? 7.475 9.697 3.150 1.00 85.56 84 VAL A C 1
ATOM 625 O O . VAL A 1 84 ? 6.963 8.907 3.943 1.00 85.56 84 VAL A O 1
ATOM 628 N N . THR A 1 85 ? 8.164 10.763 3.553 1.00 83.94 85 THR A N 1
ATOM 629 C CA . THR A 1 85 ? 8.331 11.132 4.962 1.00 83.94 85 THR A CA 1
ATOM 630 C C . THR A 1 85 ? 6.978 11.310 5.646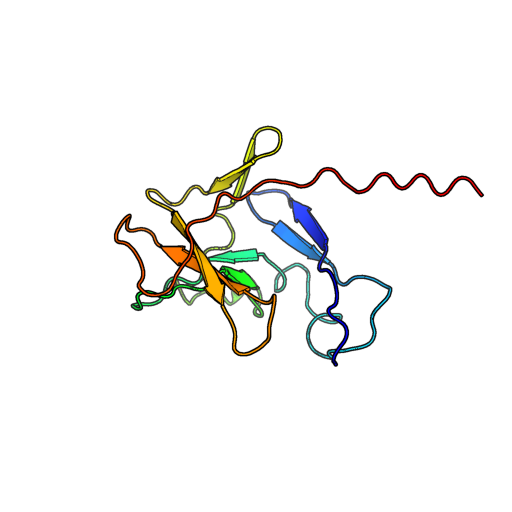 1.00 83.94 85 THR A C 1
ATOM 632 O O . THR A 1 85 ? 6.114 12.024 5.137 1.00 83.94 85 THR A O 1
ATOM 635 N N . GLY A 1 86 ? 6.810 10.686 6.815 1.00 83.88 86 GLY A N 1
ATOM 636 C CA . GLY A 1 86 ? 5.576 10.786 7.598 1.00 83.88 86 GLY A CA 1
ATOM 637 C C . GLY A 1 86 ? 4.395 10.006 7.015 1.00 83.88 86 GLY A C 1
ATOM 638 O O . GLY A 1 86 ? 3.261 10.312 7.363 1.00 83.88 86 GLY A O 1
ATOM 639 N N . ALA A 1 87 ? 4.637 9.034 6.127 1.00 86.88 87 ALA A N 1
ATOM 640 C CA . ALA A 1 87 ? 3.586 8.176 5.592 1.00 86.88 87 ALA A CA 1
ATOM 641 C C . ALA A 1 87 ? 2.942 7.312 6.690 1.00 86.88 87 ALA A C 1
ATOM 643 O O . ALA A 1 87 ? 3.592 6.448 7.277 1.00 86.88 87 ALA A O 1
ATOM 644 N N . ASN A 1 88 ? 1.647 7.512 6.913 1.00 88.44 88 ASN A N 1
ATOM 645 C CA . ASN A 1 88 ? 0.799 6.712 7.791 1.00 88.44 88 ASN A CA 1
ATOM 646 C C . ASN A 1 88 ? -0.287 6.030 6.962 1.00 88.44 88 ASN A C 1
ATOM 648 O O . ASN A 1 88 ? -0.801 6.639 6.027 1.00 88.44 88 ASN A O 1
ATOM 652 N N . PHE A 1 89 ? -0.643 4.791 7.298 1.00 89.31 89 PHE A N 1
ATOM 653 C CA . PHE A 1 89 ? -1.648 4.007 6.576 1.00 89.31 89 PHE A CA 1
ATOM 654 C C . PHE A 1 89 ? -2.854 3.723 7.452 1.00 89.31 89 PHE A C 1
ATOM 656 O O . PHE A 1 89 ? -2.715 3.494 8.654 1.00 89.31 89 PHE A O 1
ATOM 663 N N . TYR A 1 90 ? -4.030 3.696 6.834 1.00 90.56 90 TYR A N 1
ATOM 664 C CA . TYR A 1 90 ? -5.285 3.515 7.541 1.00 90.56 90 TYR A CA 1
ATOM 665 C C . TYR A 1 90 ? -6.269 2.653 6.749 1.00 90.56 90 TYR A C 1
ATOM 667 O O . TYR A 1 90 ? -6.307 2.696 5.522 1.00 90.56 90 TYR A O 1
ATOM 675 N N . ALA A 1 91 ? -7.099 1.895 7.454 1.00 90.25 91 ALA A N 1
ATOM 676 C CA . ALA A 1 91 ? -8.275 1.223 6.920 1.00 90.25 91 ALA A CA 1
ATOM 677 C C . ALA A 1 91 ? -9.519 2.052 7.236 1.00 90.25 91 ALA A C 1
ATOM 679 O O . ALA A 1 91 ? -9.717 2.464 8.378 1.00 90.25 91 ALA A O 1
ATOM 680 N N . ARG A 1 92 ? -10.403 2.230 6.256 1.00 89.69 92 ARG A N 1
ATOM 681 C CA . ARG A 1 92 ? -11.754 2.763 6.466 1.00 89.69 92 ARG A CA 1
ATOM 682 C C . ARG A 1 92 ? -12.774 1.736 6.018 1.00 89.69 92 ARG A C 1
ATOM 684 O O . ARG A 1 92 ? -12.677 1.242 4.899 1.00 89.69 92 ARG A O 1
ATOM 691 N N . GLN A 1 93 ? -13.735 1.415 6.879 1.00 87.12 93 GLN A N 1
ATOM 692 C CA . GLN A 1 93 ? -14.780 0.457 6.538 1.00 87.12 93 GLN A CA 1
ATOM 693 C C . GLN A 1 93 ? -15.580 0.966 5.336 1.00 87.12 93 GLN A C 1
ATOM 695 O O . GLN A 1 93 ? -15.877 2.156 5.220 1.00 87.12 93 GLN A O 1
ATOM 700 N N . THR A 1 94 ? -15.895 0.066 4.417 1.00 84.31 94 THR A N 1
ATOM 701 C CA . THR A 1 94 ? -16.778 0.373 3.290 1.00 84.31 94 THR A CA 1
ATOM 702 C C . THR A 1 94 ? -18.237 0.105 3.673 1.00 84.31 94 THR A C 1
ATOM 704 O O . THR A 1 94 ? -18.527 -0.393 4.756 1.00 84.31 94 THR A O 1
ATOM 707 N N . GLY A 1 95 ? -19.180 0.369 2.763 1.00 80.94 95 GLY A N 1
ATOM 708 C CA . GLY A 1 95 ? -20.589 -0.008 2.955 1.00 80.94 95 GLY A CA 1
ATOM 709 C C . GLY A 1 95 ? -20.860 -1.521 2.942 1.00 80.94 95 GLY A C 1
ATOM 710 O O . GLY A 1 95 ? -22.015 -1.928 3.015 1.00 80.94 95 GLY A O 1
ATOM 711 N N . THR A 1 96 ? -19.828 -2.356 2.811 1.00 81.00 96 THR A N 1
ATOM 712 C CA . THR A 1 96 ? -19.937 -3.817 2.817 1.00 81.00 96 THR A CA 1
ATOM 713 C C . THR A 1 96 ? -19.173 -4.382 4.007 1.00 81.00 96 THR A C 1
ATOM 715 O O . THR A 1 96 ? -18.039 -3.979 4.277 1.00 81.00 96 THR A O 1
ATOM 718 N N . ASP A 1 97 ? -19.793 -5.330 4.703 1.00 80.88 97 ASP A N 1
ATOM 719 C CA . ASP A 1 97 ? -19.206 -5.948 5.886 1.00 80.88 97 ASP A CA 1
ATOM 720 C C . ASP A 1 97 ? -17.885 -6.672 5.574 1.00 80.88 97 ASP A C 1
ATOM 722 O O . ASP A 1 97 ? -17.719 -7.272 4.510 1.00 80.88 97 ASP A O 1
ATOM 726 N N . GLY A 1 98 ? -16.926 -6.568 6.495 1.00 78.31 98 GLY A N 1
ATOM 727 C CA . GLY A 1 98 ? -15.579 -7.125 6.348 1.00 78.31 98 GLY A CA 1
ATOM 728 C C . GLY A 1 98 ? -14.683 -6.452 5.296 1.00 78.31 98 GLY A C 1
ATOM 729 O O . GLY A 1 98 ? -13.545 -6.886 5.119 1.00 78.31 98 GLY A O 1
ATOM 730 N N . LEU A 1 99 ? -15.146 -5.400 4.610 1.00 78.06 99 LEU A N 1
ATOM 731 C CA . LEU A 1 99 ? -14.377 -4.703 3.577 1.00 78.06 99 LEU A CA 1
ATOM 732 C C . LEU A 1 99 ? -13.892 -3.330 4.032 1.00 78.06 99 LEU A C 1
ATOM 734 O O . LEU A 1 99 ? -14.666 -2.518 4.544 1.00 78.06 99 LEU A O 1
ATOM 738 N N . TYR A 1 100 ? -12.627 -3.039 3.727 1.00 85.12 100 TYR A N 1
ATOM 739 C CA . TYR A 1 100 ? -11.969 -1.786 4.078 1.00 85.12 100 TYR A CA 1
ATOM 740 C C . TYR A 1 100 ? -11.243 -1.180 2.873 1.00 85.12 100 TYR A C 1
ATOM 742 O O . TYR A 1 100 ? -10.546 -1.880 2.140 1.00 85.12 100 TYR A O 1
ATOM 750 N N . SER A 1 101 ? -11.364 0.133 2.703 1.00 85.88 101 SER A N 1
ATOM 751 C CA . SER A 1 101 ? -10.516 0.924 1.812 1.00 85.88 101 SER A CA 1
ATOM 752 C C . SER A 1 101 ? -9.179 1.209 2.489 1.00 85.88 101 SER A C 1
ATOM 754 O O . SER A 1 101 ? -9.158 1.618 3.653 1.00 85.88 101 SER A O 1
ATOM 756 N N . LEU A 1 102 ? -8.077 1.041 1.754 1.00 88.25 102 LEU A N 1
ATOM 757 C CA . LEU A 1 102 ? -6.743 1.432 2.206 1.00 88.25 102 LEU A CA 1
ATOM 758 C C . LEU A 1 102 ? -6.484 2.906 1.869 1.00 88.25 102 LEU A C 1
ATOM 760 O O . LEU A 1 102 ? -6.526 3.316 0.708 1.00 88.25 102 LEU A O 1
ATOM 764 N N . LEU A 1 103 ? -6.200 3.690 2.901 1.00 89.06 103 LEU A N 1
ATOM 765 C CA . LEU A 1 103 ? -5.894 5.113 2.844 1.00 89.06 103 LEU A CA 1
ATOM 766 C C . LEU A 1 103 ? -4.477 5.361 3.367 1.00 89.06 103 LEU A C 1
ATOM 768 O O . LEU A 1 103 ? -3.923 4.542 4.105 1.00 89.06 103 LEU A O 1
ATOM 772 N N . TRP A 1 104 ? -3.903 6.506 3.019 1.00 89.19 104 TRP A N 1
ATOM 773 C CA . TRP A 1 104 ? -2.622 6.956 3.547 1.00 89.19 104 TRP A CA 1
ATOM 774 C C . TRP A 1 104 ? -2.636 8.454 3.879 1.00 89.19 104 TRP A C 1
ATOM 776 O O . TRP A 1 104 ? -3.502 9.184 3.421 1.00 89.19 104 TRP A O 1
ATOM 786 N N . SER A 1 105 ? -1.687 8.936 4.675 1.00 86.25 105 SER A N 1
ATOM 787 C CA . SER A 1 105 ? -1.483 10.358 4.981 1.00 86.25 105 SER A CA 1
ATOM 788 C C . SER A 1 105 ? 0.001 10.661 5.093 1.00 86.25 105 SER A C 1
ATOM 790 O O . SER A 1 105 ? 0.747 9.813 5.566 1.00 86.25 105 SER A O 1
ATOM 792 N N . SER A 1 106 ? 0.430 11.874 4.739 1.00 85.25 106 SER A N 1
ATOM 793 C CA . SER A 1 106 ? 1.757 12.386 5.120 1.00 85.25 106 SER A CA 1
ATOM 794 C C . SER A 1 106 ? 1.765 13.077 6.494 1.00 85.25 106 SER A C 1
ATOM 796 O O . SER A 1 106 ? 2.801 13.584 6.917 1.00 85.25 106 SER A O 1
ATOM 798 N N . SER A 1 107 ? 0.607 13.167 7.155 1.00 81.50 107 SER A N 1
ATOM 799 C CA . SER A 1 107 ? 0.433 13.704 8.507 1.00 81.50 107 SER A CA 1
ATOM 800 C C . SER A 1 107 ? 0.122 12.570 9.480 1.00 81.50 107 SER A C 1
ATOM 802 O O . SER A 1 107 ? -0.528 11.593 9.109 1.00 81.50 107 SER A O 1
ATOM 804 N N . ALA A 1 108 ? 0.585 12.706 10.723 1.00 71.81 108 ALA A N 1
ATOM 805 C CA . ALA A 1 108 ? 0.253 11.793 11.819 1.00 71.81 108 ALA A CA 1
ATOM 806 C C . ALA A 1 108 ? -1.114 12.096 12.455 1.00 71.81 108 ALA A C 1
ATOM 808 O O . ALA A 1 108 ? -1.531 11.396 13.377 1.00 71.81 108 ALA A O 1
ATOM 809 N N . GLU A 1 109 ? -1.803 13.140 11.990 1.00 72.00 109 GLU A N 1
ATOM 810 C CA . GLU A 1 109 ? -3.148 13.459 12.451 1.00 72.00 109 GLU A CA 1
ATOM 811 C C . GLU A 1 109 ? -4.094 12.287 12.188 1.00 72.00 109 GLU A C 1
ATOM 813 O O . GLU A 1 109 ? -4.120 11.694 11.106 1.00 72.00 109 GLU A O 1
ATOM 818 N N . ALA A 1 110 ? -4.854 11.928 13.221 1.00 64.88 110 ALA A N 1
ATOM 819 C CA . ALA A 1 110 ? -5.813 10.845 13.133 1.00 64.88 110 ALA A CA 1
ATOM 820 C C . ALA A 1 110 ? -6.917 11.219 12.137 1.00 64.88 110 ALA A C 1
ATOM 822 O O . ALA A 1 110 ? -7.673 12.163 12.363 1.00 64.88 110 ALA A O 1
ATOM 823 N N . MET A 1 111 ? -7.040 10.447 11.058 1.00 77.06 111 MET A N 1
ATOM 824 C CA . MET A 1 111 ? -8.214 10.515 10.195 1.00 77.06 111 MET A CA 1
ATOM 825 C C . MET A 1 111 ? -9.415 9.945 10.952 1.00 77.06 111 MET A C 1
ATOM 827 O O . MET A 1 111 ? -9.369 8.810 11.439 1.00 77.06 111 MET A O 1
ATOM 831 N N . THR A 1 112 ? -10.500 10.713 11.036 1.00 80.12 112 THR A N 1
ATOM 832 C CA . THR A 1 112 ? -11.748 10.262 11.665 1.00 80.12 112 THR A CA 1
ATOM 833 C C . THR A 1 112 ? -12.278 9.009 10.966 1.00 80.12 112 THR A C 1
ATOM 835 O O . THR A 1 112 ? -12.180 8.874 9.739 1.00 80.12 112 THR A O 1
ATOM 838 N N . ASP A 1 113 ? -12.819 8.084 11.760 1.00 84.44 113 ASP A N 1
ATOM 839 C CA . ASP A 1 113 ? -13.399 6.819 11.297 1.00 84.44 113 ASP A CA 1
ATOM 840 C C . ASP A 1 113 ? -12.419 5.953 10.494 1.00 84.44 113 ASP A C 1
ATOM 842 O O . ASP A 1 113 ? -12.760 5.366 9.460 1.00 84.44 113 ASP A O 1
ATOM 846 N N . THR A 1 114 ? -11.167 5.895 10.954 1.00 87.44 114 THR A N 1
ATOM 847 C CA . THR A 1 114 ? -10.147 5.025 10.371 1.00 87.44 114 THR A CA 1
ATOM 848 C C . THR A 1 114 ? -9.391 4.212 11.420 1.00 87.44 114 THR A C 1
ATOM 850 O O . THR A 1 114 ? -9.298 4.584 12.589 1.00 87.44 114 THR A O 1
ATOM 853 N N . ILE A 1 115 ? -8.849 3.077 10.986 1.00 89.75 115 ILE A N 1
ATOM 854 C CA . ILE A 1 115 ? -8.054 2.146 11.789 1.00 89.75 115 ILE A CA 1
ATOM 855 C C . ILE A 1 115 ? -6.602 2.246 11.310 1.00 89.75 115 ILE A C 1
ATOM 857 O O . ILE A 1 115 ? -6.372 2.012 10.126 1.00 89.75 115 ILE A O 1
ATOM 861 N N . PRO A 1 116 ? -5.611 2.561 12.162 1.00 88.62 116 PRO A N 1
ATOM 862 C CA . PRO A 1 116 ? -4.213 2.623 11.740 1.00 88.62 116 PRO A CA 1
ATOM 863 C C . PRO A 1 116 ? -3.688 1.240 11.330 1.00 88.62 116 PRO A C 1
ATOM 865 O O . PRO A 1 116 ? -3.994 0.230 11.967 1.00 88.62 116 PRO A O 1
ATOM 868 N N . LEU A 1 117 ? -2.878 1.196 10.272 1.00 86.75 117 LEU A N 1
ATOM 869 C CA . LEU A 1 117 ? -2.348 -0.026 9.670 1.00 86.75 117 LEU A CA 1
ATOM 870 C C . LEU A 1 117 ? -0.825 0.004 9.532 1.00 86.75 117 LEU A C 1
ATOM 872 O O . LEU A 1 117 ? -0.209 1.051 9.346 1.00 86.75 117 LEU A O 1
ATOM 876 N N . VAL A 1 118 ? -0.237 -1.193 9.522 1.00 83.38 118 VAL A N 1
ATOM 877 C CA . VAL A 1 118 ? 1.159 -1.433 9.137 1.00 83.38 118 VAL A CA 1
ATOM 878 C C . VAL A 1 118 ? 1.172 -2.365 7.929 1.00 83.38 118 VAL A C 1
ATOM 880 O O . VAL A 1 118 ? 0.566 -3.438 7.961 1.00 83.38 118 VAL A O 1
ATOM 883 N N . LEU A 1 119 ? 1.863 -1.964 6.860 1.00 81.44 119 LEU A N 1
ATOM 884 C CA . LEU A 1 119 ? 1.994 -2.767 5.645 1.00 81.44 119 LEU A CA 1
ATOM 885 C C . LEU A 1 119 ? 3.134 -3.786 5.784 1.00 81.44 119 LEU A C 1
ATOM 887 O O . LEU A 1 119 ? 4.249 -3.453 6.183 1.00 81.44 119 LEU A O 1
ATOM 891 N N . ARG A 1 120 ? 2.859 -5.035 5.407 1.00 78.50 120 ARG A N 1
ATOM 892 C CA . ARG A 1 120 ? 3.818 -6.148 5.398 1.00 78.50 120 ARG A CA 1
ATOM 893 C C . ARG A 1 120 ? 3.694 -6.923 4.095 1.00 78.50 120 ARG A C 1
ATOM 895 O O . ARG A 1 120 ? 2.591 -7.063 3.571 1.00 78.50 120 ARG A O 1
ATOM 902 N N . THR A 1 121 ? 4.799 -7.450 3.589 1.00 68.50 121 THR A N 1
ATOM 903 C CA . THR A 1 121 ? 4.752 -8.439 2.513 1.00 68.50 121 THR A CA 1
ATOM 904 C C . THR A 1 121 ? 4.270 -9.756 3.106 1.00 68.50 121 THR A C 1
ATOM 906 O O . THR A 1 121 ? 4.820 -10.223 4.105 1.00 68.50 121 THR A O 1
ATOM 909 N N . THR A 1 122 ? 3.263 -10.377 2.507 1.00 65.62 122 THR A N 1
ATOM 910 C CA . THR A 1 122 ? 2.992 -11.792 2.760 1.00 65.62 122 THR A CA 1
ATOM 911 C C . THR A 1 122 ? 3.999 -12.621 1.976 1.00 65.62 122 THR A C 1
ATOM 913 O O . THR A 1 122 ? 4.250 -12.335 0.805 1.00 65.62 122 THR A O 1
ATOM 916 N N . GLU A 1 123 ? 4.578 -13.638 2.610 1.00 51.66 123 GLU A N 1
ATOM 917 C CA . GLU A 1 123 ? 5.339 -14.660 1.891 1.00 51.66 123 GLU A CA 1
ATOM 918 C C . GLU A 1 123 ? 4.433 -15.262 0.795 1.00 51.66 123 GLU A C 1
ATOM 920 O O . GLU A 1 123 ? 3.230 -15.423 1.047 1.00 51.66 123 GLU A O 1
ATOM 925 N N . PRO A 1 124 ? 4.933 -15.536 -0.429 1.00 45.22 124 PRO A N 1
ATOM 926 C CA . PRO A 1 124 ? 4.131 -16.206 -1.443 1.00 45.22 124 PRO A CA 1
ATOM 927 C C . PRO A 1 124 ? 3.553 -17.475 -0.831 1.00 45.22 124 PRO A C 1
ATOM 929 O O . PRO A 1 124 ? 4.290 -18.230 -0.200 1.00 45.22 124 PRO A O 1
ATOM 932 N N . ALA A 1 125 ? 2.248 -17.700 -0.996 1.00 44.53 125 ALA A N 1
ATOM 933 C CA . ALA A 1 125 ? 1.630 -18.934 -0.549 1.00 44.53 125 ALA A CA 1
ATOM 934 C C . ALA A 1 125 ? 2.285 -20.089 -1.317 1.00 44.53 125 ALA A C 1
ATOM 936 O O . ALA A 1 125 ? 1.885 -20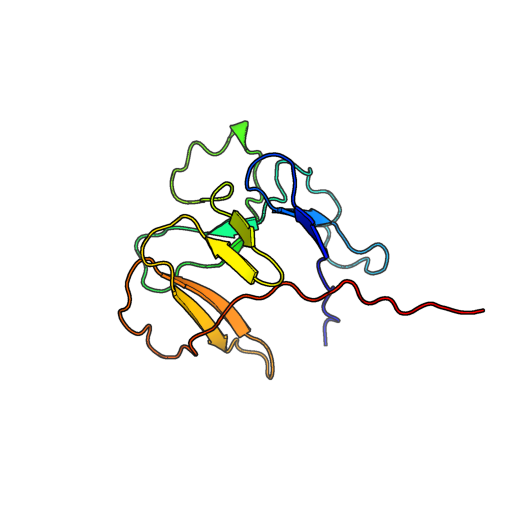.420 -2.432 1.00 44.53 125 ALA A O 1
ATOM 937 N N . THR A 1 126 ? 3.311 -20.702 -0.732 1.00 43.97 126 THR A N 1
ATOM 938 C CA . THR A 1 126 ? 3.868 -21.981 -1.154 1.00 43.97 126 THR A CA 1
ATOM 939 C C . THR A 1 126 ? 2.876 -23.060 -0.746 1.00 43.97 126 THR A C 1
ATOM 941 O O . THR A 1 126 ? 3.169 -23.965 0.030 1.00 43.97 126 THR A O 1
ATOM 944 N N . VAL A 1 127 ? 1.657 -22.984 -1.287 1.00 44.28 127 VAL A N 1
ATOM 945 C CA . VAL A 1 127 ? 0.826 -24.172 -1.398 1.00 44.28 127 VAL A CA 1
ATOM 946 C C . VAL A 1 127 ? 1.522 -25.012 -2.454 1.00 44.28 127 VAL A C 1
ATOM 948 O O . VAL A 1 127 ? 1.286 -24.875 -3.652 1.00 44.28 127 VAL A O 1
ATOM 951 N N . SER A 1 128 ? 2.474 -25.821 -2.000 1.00 46.84 128 SER A N 1
ATOM 952 C CA . SER A 1 128 ? 3.000 -26.920 -2.784 1.00 46.84 128 SER A CA 1
ATOM 953 C C . SER A 1 128 ? 1.805 -27.826 -3.053 1.00 46.84 128 SER A C 1
ATOM 955 O O . SER A 1 128 ? 1.369 -28.570 -2.174 1.00 46.84 128 SER A O 1
ATOM 957 N N . VAL A 1 129 ? 1.199 -27.691 -4.232 1.00 44.22 129 VAL A N 1
ATOM 958 C CA . VAL A 1 129 ? 0.224 -28.660 -4.719 1.00 44.22 129 VAL A CA 1
ATOM 959 C C . VAL A 1 129 ? 1.041 -29.886 -5.110 1.00 44.22 129 VAL A C 1
ATOM 961 O O . VAL A 1 129 ? 1.445 -30.046 -6.257 1.00 44.22 129 VAL A O 1
ATOM 964 N N . LEU A 1 130 ? 1.367 -30.710 -4.117 1.00 37.34 130 LEU A N 1
ATOM 965 C CA . LEU A 1 130 ? 1.750 -32.094 -4.348 1.00 37.34 130 LEU A CA 1
ATOM 966 C C . LEU A 1 130 ? 0.493 -32.805 -4.858 1.00 37.34 130 LEU A C 1
ATOM 968 O O . LEU A 1 130 ? -0.387 -33.153 -4.072 1.00 37.34 130 LEU A O 1
ATOM 972 N N . THR A 1 131 ? 0.386 -32.920 -6.181 1.00 42.66 131 THR A N 1
ATOM 973 C CA . THR A 1 131 ? -0.430 -33.943 -6.850 1.00 42.66 131 THR A CA 1
ATOM 974 C C . THR A 1 131 ? 0.220 -35.305 -6.702 1.00 42.66 131 THR A C 1
ATOM 976 O O . THR A 1 131 ? 1.455 -35.361 -6.914 1.00 42.66 131 THR A O 1
#

Organism: NCBI:txid60172